Protein AF-A0A9D4NL87-F1 (afdb_monomer)

pLDDT: mean 71.16, std 24.7, range [34.78, 98.31]

Secondary structure (DSSP, 8-state):
----------------------------------------------TTTHHHHHHHHHHHHHHHHHHHHHHHHHHHHHHHHHHHHHHHHHHHHHHHHHHHHHHTT-

Radius of gyration: 39.7 Å; Cα contacts (8 Å, |Δi|>4): 0; chains: 1; bounding box: 63×75×105 Å

Sequence (106 aa):
MADKEVQNSKKPPSKSVLVANKTSSVSEDTPKTVSNKGQCSTSTSSMSKEPELTREVLSILQELNENMKSQNVLRNLNLLNITMTIQRTSSMMTMDSLLMKLIKKV

Foldseek 3Di:
DDDDDDDDDDDDDPDDDDDDDDDDDDDDDDDDDDDDDDDDPPDPDCPPCVVVVVVVVVVVVVVVVVVVVVVVVVVVVVVVVVVVVVVVVVVVVVVVVVVVVVVVVD

Solvent-accessible surface area (backbone atoms only — not comparable to full-atom values): 7196 Å² total; per-residue (Å²): 133,88,80,81,88,82,88,87,87,91,83,86,83,87,78,83,76,86,78,88,84,90,79,92,78,84,90,77,92,75,85,83,84,78,84,92,78,91,74,92,75,90,70,94,78,58,89,82,51,53,70,57,54,52,51,51,52,51,52,51,53,50,50,53,51,54,50,52,52,50,51,51,51,53,50,52,53,51,54,49,53,54,51,51,51,51,53,52,51,53,51,50,54,52,50,53,54,50,50,56,56,52,62,76,74,111

Mean predicted aligned error: 19.99 Å

Structure (mmCIF, N/CA/C/O backbone):
data_AF-A0A9D4NL87-F1
#
_entry.id   AF-A0A9D4NL87-F1
#
loop_
_atom_site.group_PDB
_atom_site.id
_atom_site.type_symbol
_atom_site.label_atom_id
_atom_site.label_alt_id
_atom_site.label_comp_id
_atom_site.label_asym_id
_atom_site.label_entity_id
_atom_site.label_seq_id
_atom_site.pdbx_PDB_ins_code
_atom_site.Cartn_x
_atom_site.Cartn_y
_atom_site.Cartn_z
_atom_site.occupancy
_atom_site.B_iso_or_equiv
_atom_site.auth_seq_id
_atom_site.auth_comp_id
_atom_site.auth_asym_id
_atom_site.auth_atom_id
_atom_site.pdbx_PDB_model_num
ATOM 1 N N . MET A 1 1 ? 31.079 61.873 49.298 1.00 34.78 1 MET A N 1
ATOM 2 C CA . MET A 1 1 ? 32.039 61.779 50.421 1.00 34.78 1 MET A CA 1
ATOM 3 C C . MET A 1 1 ? 31.364 60.904 51.468 1.00 34.78 1 MET A C 1
ATOM 5 O O . MET A 1 1 ? 30.233 61.225 51.795 1.00 34.78 1 MET A O 1
ATOM 9 N N . ALA A 1 2 ? 31.787 59.637 51.581 1.00 36.84 2 ALA A N 1
ATOM 10 C CA . ALA A 1 2 ? 32.581 59.102 52.710 1.00 36.84 2 ALA A CA 1
ATOM 11 C C . ALA A 1 2 ? 31.708 59.046 53.993 1.00 36.84 2 ALA A C 1
ATOM 13 O O . ALA A 1 2 ? 31.072 60.035 54.315 1.00 36.84 2 ALA A O 1
ATOM 14 N N . ASP A 1 3 ? 31.499 57.944 54.714 1.00 40.59 3 ASP A N 1
ATOM 15 C CA . ASP A 1 3 ? 32.433 56.908 55.146 1.00 40.59 3 ASP A CA 1
ATOM 16 C C . ASP A 1 3 ? 31.686 55.698 55.766 1.00 40.59 3 ASP A C 1
ATOM 18 O O . ASP A 1 3 ? 30.618 55.853 56.352 1.00 40.59 3 ASP A O 1
ATOM 22 N N . LYS A 1 4 ? 32.289 54.512 55.586 1.00 45.47 4 LYS A N 1
ATOM 23 C CA . LYS A 1 4 ? 32.624 53.434 56.554 1.00 45.47 4 LYS A CA 1
ATOM 24 C C . LYS A 1 4 ? 31.692 53.120 57.742 1.00 45.47 4 LYS A C 1
ATOM 26 O O . LYS A 1 4 ? 31.332 53.991 58.516 1.00 45.47 4 LYS A O 1
ATOM 31 N N . GLU A 1 5 ? 31.290 51.841 57.850 1.00 38.34 5 GLU A N 1
ATOM 32 C CA . GLU A 1 5 ? 31.703 50.829 58.868 1.00 38.34 5 GLU A CA 1
ATOM 33 C C . GLU A 1 5 ? 31.505 51.271 60.334 1.00 38.34 5 GLU A C 1
ATOM 35 O O . GLU A 1 5 ? 31.923 52.344 60.737 1.00 38.34 5 GLU A O 1
ATOM 40 N N . VAL A 1 6 ? 30.907 50.462 61.214 1.00 40.19 6 VAL A N 1
ATOM 41 C CA . VAL A 1 6 ? 31.672 49.472 61.995 1.00 40.19 6 VAL A CA 1
ATOM 42 C C . VAL A 1 6 ? 30.721 48.540 62.776 1.00 40.19 6 VAL A C 1
ATOM 44 O O . VAL A 1 6 ? 29.926 48.979 63.598 1.00 40.19 6 VAL A O 1
ATOM 47 N N . GLN A 1 7 ? 30.888 47.246 62.484 1.00 42.34 7 GLN A N 1
ATOM 48 C CA . GLN A 1 7 ? 31.054 46.080 63.371 1.00 42.34 7 GLN A CA 1
ATOM 49 C C . GLN A 1 7 ? 30.011 45.609 64.406 1.00 42.34 7 GLN A C 1
ATOM 51 O O . GLN A 1 7 ? 29.384 46.358 65.143 1.00 42.34 7 GLN A O 1
ATOM 56 N N . ASN A 1 8 ? 30.114 44.277 64.562 1.00 36.88 8 ASN A N 1
ATOM 57 C CA . ASN A 1 8 ? 29.959 43.422 65.745 1.00 36.88 8 ASN A CA 1
ATOM 58 C C . ASN A 1 8 ? 28.609 42.695 65.869 1.00 36.88 8 ASN A C 1
ATOM 60 O O . ASN A 1 8 ? 27.556 43.296 65.805 1.00 36.88 8 ASN A O 1
ATOM 64 N N . SER A 1 9 ? 28.537 41.387 66.120 1.00 40.62 9 SER A N 1
ATOM 65 C CA . SER A 1 9 ? 29.567 40.396 66.438 1.00 40.62 9 SER A CA 1
ATOM 66 C C . SER A 1 9 ? 28.895 39.019 66.533 1.00 40.62 9 SER A C 1
ATOM 68 O O . SER A 1 9 ? 27.869 38.923 67.205 1.00 40.62 9 SER A O 1
ATOM 70 N N . LYS A 1 10 ? 29.468 37.968 65.923 1.00 39.16 10 LYS A N 1
ATOM 71 C CA . LYS A 1 10 ? 29.639 36.609 66.503 1.00 39.16 10 LYS A CA 1
ATOM 72 C C . LYS A 1 10 ? 29.984 35.561 65.437 1.00 39.16 10 LYS A C 1
ATOM 74 O O . LYS A 1 10 ? 29.202 35.262 64.543 1.00 39.16 10 LYS A O 1
ATOM 79 N N . LYS A 1 11 ? 31.141 34.928 65.615 1.00 42.38 11 LYS A N 1
ATOM 80 C CA . LYS A 1 11 ? 31.573 33.648 65.027 1.00 42.38 11 LYS A CA 1
ATOM 81 C C . LYS A 1 11 ? 32.397 32.917 66.117 1.00 42.38 11 LYS A C 1
ATOM 83 O O . LYS A 1 11 ? 32.904 33.616 66.993 1.00 42.38 11 LYS A O 1
ATOM 88 N N . PRO A 1 12 ? 32.766 31.627 65.980 1.00 55.41 12 PRO A N 1
ATOM 89 C CA . PRO A 1 12 ? 32.022 30.350 65.918 1.00 55.41 12 PRO A CA 1
ATOM 90 C C . PRO A 1 12 ? 32.410 29.440 67.132 1.00 55.41 12 PRO A C 1
ATOM 92 O O . PRO A 1 12 ? 32.903 29.987 68.116 1.00 55.41 12 PRO A O 1
ATOM 95 N N . PRO A 1 13 ? 32.210 28.093 67.144 1.00 43.38 13 PRO A N 1
ATOM 96 C CA . PRO A 1 13 ? 33.144 27.175 66.460 1.00 43.38 13 PRO A CA 1
ATOM 97 C C . PRO A 1 13 ? 32.498 25.842 65.999 1.00 43.38 13 PRO A C 1
ATOM 99 O O . PRO A 1 13 ? 32.285 24.938 66.804 1.00 43.38 13 PRO A O 1
ATOM 102 N N . SER A 1 14 ? 32.289 25.635 64.696 1.00 43.38 14 SER A N 1
ATOM 103 C CA . SER A 1 14 ? 32.162 24.264 64.171 1.00 43.38 14 SER A CA 1
ATOM 104 C C . SER A 1 14 ? 33.568 23.748 63.897 1.00 43.38 14 SER A C 1
ATOM 106 O O . SER A 1 14 ? 34.213 24.140 62.925 1.00 43.38 14 SER A O 1
ATOM 108 N N . LYS A 1 15 ? 34.075 22.939 64.829 1.00 48.69 15 LYS A N 1
ATOM 109 C CA . LYS A 1 15 ? 35.374 22.276 64.731 1.00 48.69 15 LYS A CA 1
ATOM 110 C C . LYS A 1 15 ? 35.412 21.415 63.468 1.00 48.69 15 LYS A C 1
ATOM 112 O O . LYS A 1 15 ? 34.688 20.434 63.344 1.00 48.69 15 LYS A O 1
ATOM 117 N N . SER A 1 16 ? 36.290 21.817 62.559 1.00 40.22 16 SER A N 1
ATOM 118 C CA . SER A 1 16 ? 36.872 20.988 61.513 1.00 40.22 16 SER A CA 1
ATOM 119 C C . SER A 1 16 ? 37.574 19.791 62.154 1.00 40.22 16 SER A C 1
ATOM 121 O O . SER A 1 16 ? 38.523 19.977 62.917 1.00 40.22 16 SER A O 1
ATOM 123 N N . VAL A 1 17 ? 37.155 18.583 61.789 1.00 41.88 17 VAL A N 1
ATOM 124 C CA . VAL A 1 17 ? 37.986 17.382 61.874 1.00 41.88 17 VAL A CA 1
ATOM 125 C C . VAL A 1 17 ? 38.121 16.842 60.450 1.00 41.88 17 VAL A C 1
ATOM 127 O O . VAL A 1 17 ? 37.203 16.241 59.903 1.00 41.88 17 VAL A O 1
ATOM 130 N N . LEU A 1 18 ? 39.274 17.147 59.846 1.00 44.56 18 LEU A N 1
ATOM 131 C CA . LEU A 1 18 ? 39.918 16.377 58.773 1.00 44.56 18 LEU A CA 1
ATOM 132 C C . LEU A 1 18 ? 40.015 14.901 59.245 1.00 44.56 18 LEU A C 1
ATOM 134 O O . LEU A 1 18 ? 40.242 14.676 60.427 1.00 44.56 18 LEU A O 1
ATOM 138 N N . VAL A 1 19 ? 39.848 13.853 58.435 1.00 36.81 19 VAL A N 1
ATOM 139 C CA . VAL A 1 19 ? 40.801 13.352 57.427 1.00 36.81 19 VAL A CA 1
ATOM 140 C C . VAL A 1 19 ? 40.104 12.267 56.577 1.00 36.81 19 VAL A C 1
ATOM 142 O O . VAL A 1 19 ? 39.269 11.510 57.062 1.00 36.81 19 VAL A O 1
ATOM 145 N N . ALA A 1 20 ? 40.500 12.220 55.304 1.00 43.03 20 ALA A N 1
ATOM 146 C CA . ALA A 1 20 ? 40.147 11.293 54.231 1.00 43.03 20 ALA A CA 1
ATOM 147 C C . ALA A 1 20 ? 40.191 9.783 54.556 1.00 43.03 20 ALA A C 1
ATOM 149 O O . ALA A 1 20 ? 41.022 9.344 55.343 1.00 43.03 20 ALA A O 1
ATOM 150 N N . ASN A 1 21 ? 39.421 8.983 53.800 1.00 37.91 21 ASN A N 1
ATOM 151 C CA . ASN A 1 21 ? 39.988 7.855 53.049 1.00 37.91 21 ASN A CA 1
ATOM 152 C C . ASN A 1 21 ? 39.077 7.352 51.911 1.00 37.91 21 ASN A C 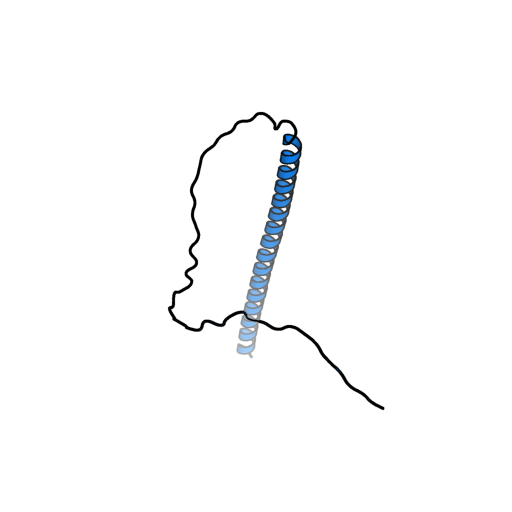1
ATOM 154 O O . ASN A 1 21 ? 37.860 7.270 52.030 1.00 37.91 21 ASN A O 1
ATOM 158 N N . LYS A 1 22 ? 39.739 7.065 50.786 1.00 45.91 22 LYS A N 1
ATOM 159 C CA . LYS A 1 22 ? 39.253 6.518 49.511 1.00 45.91 22 LYS A CA 1
ATOM 160 C C . LYS A 1 22 ? 38.729 5.082 49.657 1.00 45.91 22 LYS A C 1
ATOM 162 O O . LYS A 1 22 ? 39.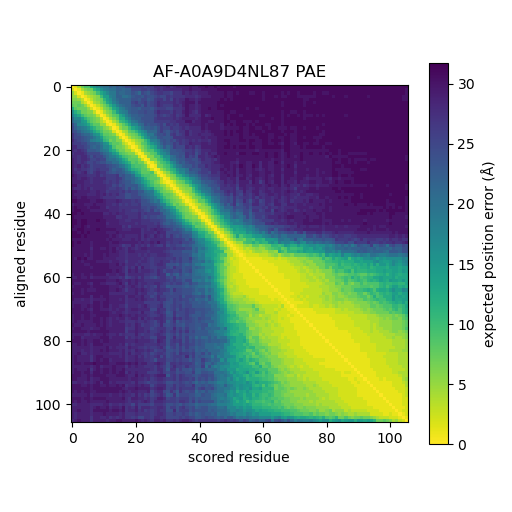382 4.325 50.361 1.00 45.91 22 LYS A O 1
ATOM 167 N N . THR A 1 23 ? 37.713 4.718 48.859 1.00 40.69 23 THR A N 1
ATOM 168 C CA . THR A 1 23 ? 37.597 3.478 48.035 1.00 40.69 23 THR A CA 1
ATOM 169 C C . THR A 1 23 ? 36.230 3.474 47.323 1.00 40.69 23 THR A C 1
ATOM 171 O O . THR A 1 23 ? 35.186 3.419 47.951 1.00 40.69 23 THR A O 1
ATOM 174 N N . SER A 1 24 ? 36.172 3.773 46.022 1.00 47.06 24 SER A N 1
ATOM 175 C CA . SER A 1 24 ? 35.996 2.770 44.955 1.00 47.06 24 SER A CA 1
ATOM 176 C C . SER A 1 24 ? 34.853 1.772 45.195 1.00 47.06 24 SER A C 1
ATOM 178 O O . SER A 1 24 ? 35.047 0.784 45.896 1.00 47.06 24 SER A O 1
ATOM 180 N N . SER A 1 25 ? 33.709 1.959 44.532 1.00 42.41 25 SER A N 1
ATOM 181 C CA . SER A 1 25 ? 32.937 0.845 43.951 1.00 42.41 25 SER A CA 1
ATOM 182 C C . SER A 1 25 ? 31.859 1.356 42.988 1.00 42.41 25 SER A C 1
ATOM 184 O O . SER A 1 25 ? 30.912 2.036 43.364 1.00 42.41 25 SER A O 1
ATOM 186 N N . VAL A 1 26 ? 32.123 1.077 41.711 1.00 39.25 26 VAL A N 1
ATOM 187 C CA . VAL A 1 26 ? 31.209 0.662 40.637 1.00 39.25 26 VAL A CA 1
ATOM 188 C C . VAL A 1 26 ? 29.709 0.778 40.937 1.00 39.25 26 VAL A C 1
ATOM 190 O O . VAL A 1 26 ? 29.164 0.074 41.782 1.00 39.25 26 VAL A O 1
ATOM 193 N N . SER A 1 27 ? 29.036 1.621 40.157 1.00 42.28 27 SER A N 1
ATOM 194 C CA . SER A 1 27 ? 27.586 1.612 39.982 1.00 42.28 27 SER A CA 1
ATOM 195 C C . SER A 1 27 ? 27.211 0.480 39.018 1.00 42.28 27 SER A C 1
ATOM 197 O O . SER A 1 27 ? 27.465 0.593 37.822 1.00 42.28 27 SER A O 1
ATOM 199 N N . GLU A 1 28 ? 26.623 -0.604 39.526 1.00 40.12 28 GLU A N 1
ATOM 200 C CA . GLU A 1 28 ? 25.867 -1.563 38.713 1.00 40.12 28 GLU A CA 1
ATOM 201 C C . GLU A 1 28 ? 24.372 -1.362 38.975 1.00 40.12 28 GLU A C 1
ATOM 203 O O . GLU A 1 28 ? 23.858 -1.660 40.056 1.00 40.12 28 GLU A O 1
ATOM 208 N N . ASP A 1 29 ? 23.680 -0.843 37.962 1.00 50.47 29 ASP A N 1
ATOM 209 C CA . ASP A 1 29 ? 22.232 -0.948 37.821 1.00 50.47 29 ASP A CA 1
ATOM 210 C C . ASP A 1 29 ? 21.848 -2.428 37.713 1.00 50.47 29 ASP A C 1
ATOM 212 O O . ASP A 1 29 ? 22.258 -3.123 36.784 1.00 50.47 29 ASP A O 1
ATOM 216 N N . THR A 1 30 ? 21.017 -2.916 38.634 1.00 46.03 30 THR A N 1
ATOM 217 C CA . THR A 1 30 ? 20.255 -4.156 38.427 1.00 46.03 30 THR A CA 1
ATOM 218 C C . THR A 1 30 ? 18.811 -3.997 38.910 1.00 46.0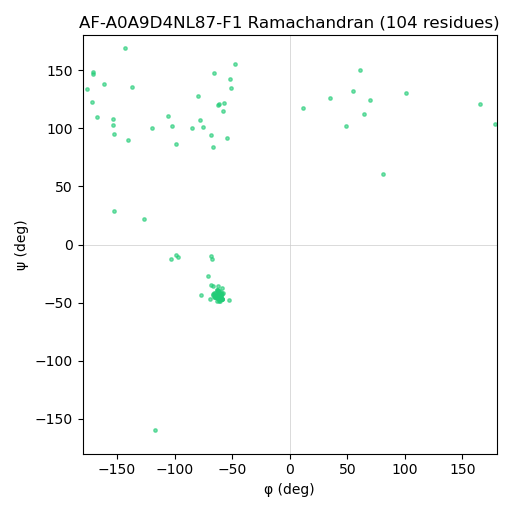3 30 THR A C 1
ATOM 220 O O . THR A 1 30 ? 18.567 -3.450 39.990 1.00 46.03 30 THR A O 1
ATOM 223 N N . PRO A 1 31 ? 17.824 -4.471 38.123 1.00 47.91 31 PRO A N 1
ATOM 224 C CA . PRO A 1 31 ? 16.411 -4.259 38.395 1.00 47.91 31 PRO A CA 1
ATOM 225 C C . PRO A 1 31 ? 15.923 -5.241 39.464 1.00 47.91 31 PRO A C 1
ATOM 227 O O . PRO A 1 31 ? 16.094 -6.455 39.353 1.00 47.91 31 PRO A O 1
ATOM 230 N N . LYS A 1 32 ? 15.280 -4.722 40.515 1.00 53.16 32 LYS A N 1
ATOM 231 C CA . LYS A 1 32 ? 14.656 -5.553 41.550 1.00 53.16 32 LYS A CA 1
ATOM 232 C C . LYS A 1 32 ? 13.351 -6.162 41.044 1.00 53.16 32 LYS A C 1
ATOM 234 O O . LYS A 1 32 ? 12.297 -5.535 41.073 1.00 53.16 32 LYS A O 1
ATOM 239 N N . THR A 1 33 ? 13.435 -7.429 40.666 1.00 52.94 33 THR A N 1
ATOM 240 C CA . THR A 1 33 ? 12.321 -8.378 40.653 1.00 52.94 33 THR A CA 1
ATOM 241 C C . THR A 1 33 ? 11.784 -8.569 42.078 1.00 52.94 33 THR A C 1
ATOM 243 O O . THR A 1 33 ? 12.513 -9.037 42.950 1.00 52.94 33 THR A O 1
ATOM 246 N N . VAL A 1 34 ? 10.507 -8.262 42.320 1.00 52.88 34 VAL A N 1
ATOM 247 C CA . VAL A 1 34 ? 9.729 -8.761 43.475 1.00 52.88 34 VAL A CA 1
ATOM 248 C C . VAL A 1 34 ? 8.323 -9.061 42.946 1.00 52.88 34 VAL A C 1
ATOM 250 O O . VAL A 1 34 ? 7.564 -8.154 42.639 1.00 52.88 34 VAL A O 1
ATOM 253 N N . SER A 1 35 ? 8.079 -10.281 42.476 1.00 44.44 35 SER A N 1
ATOM 254 C CA . SER A 1 35 ? 7.533 -11.417 43.234 1.00 44.44 35 SER A CA 1
ATOM 255 C C . SER A 1 35 ? 6.098 -11.206 43.736 1.00 44.44 35 SER A C 1
ATOM 257 O O . SER A 1 35 ? 5.819 -10.396 44.616 1.00 44.44 35 SER A O 1
ATOM 259 N N . ASN A 1 36 ? 5.216 -12.003 43.130 1.00 53.38 36 ASN A N 1
ATOM 260 C CA . ASN A 1 36 ? 3.787 -12.175 43.365 1.00 53.38 36 ASN A CA 1
ATOM 261 C C . ASN A 1 36 ? 3.416 -12.445 44.835 1.00 53.38 36 ASN A C 1
ATOM 263 O O . ASN A 1 36 ? 3.942 -13.360 45.468 1.00 53.38 36 ASN A O 1
ATOM 267 N N . LYS A 1 37 ? 2.375 -11.755 45.310 1.00 46.03 37 LYS A N 1
ATOM 268 C CA . LYS A 1 37 ? 1.459 -12.203 46.373 1.00 46.03 37 LYS A CA 1
ATOM 269 C C . LYS A 1 37 ? 0.140 -11.466 46.109 1.00 46.03 37 LYS A C 1
ATOM 271 O O . LYS A 1 37 ? 0.080 -10.254 46.225 1.00 46.03 37 LYS A O 1
ATOM 276 N N . GLY A 1 38 ? -0.886 -12.095 45.548 1.00 53.34 38 GLY A N 1
ATOM 277 C CA . GLY A 1 38 ? -1.564 -13.228 46.158 1.00 53.34 38 GLY A CA 1
ATOM 278 C C . GLY A 1 38 ? -2.556 -12.719 47.200 1.00 53.34 38 GLY A C 1
ATOM 279 O O . GLY A 1 38 ? -2.399 -13.025 48.375 1.00 53.34 38 GLY A O 1
ATOM 280 N N . GLN A 1 39 ? -3.544 -11.919 46.787 1.00 43.56 39 GLN A N 1
ATOM 281 C CA . GLN A 1 39 ? -4.745 -11.709 47.591 1.00 43.56 39 GLN A CA 1
ATOM 282 C C . GLN A 1 39 ? -5.930 -11.353 46.691 1.00 43.56 39 GLN A C 1
ATOM 284 O O . GLN A 1 39 ? -6.133 -10.215 46.274 1.00 43.56 39 GLN A O 1
ATOM 289 N N . CYS A 1 40 ? -6.691 -12.394 46.360 1.00 51.56 40 CYS A N 1
ATOM 290 C CA . CYS A 1 40 ? -8.043 -12.288 45.847 1.00 51.56 40 CYS A CA 1
ATOM 291 C C . CYS A 1 40 ? -8.919 -11.758 46.990 1.00 51.56 40 CYS A C 1
ATOM 293 O O . CYS A 1 40 ? -9.357 -12.522 47.846 1.00 51.56 40 CYS A O 1
ATOM 295 N N . SER A 1 41 ? -9.110 -10.443 47.040 1.00 48.28 41 SER A N 1
ATOM 296 C CA . SER A 1 41 ? -10.143 -9.825 47.868 1.00 48.28 41 SER A CA 1
ATOM 297 C C . SER A 1 41 ? -11.329 -9.524 46.964 1.00 48.28 41 SER A C 1
ATOM 299 O O . SER A 1 41 ? -11.443 -8.440 46.394 1.00 48.28 4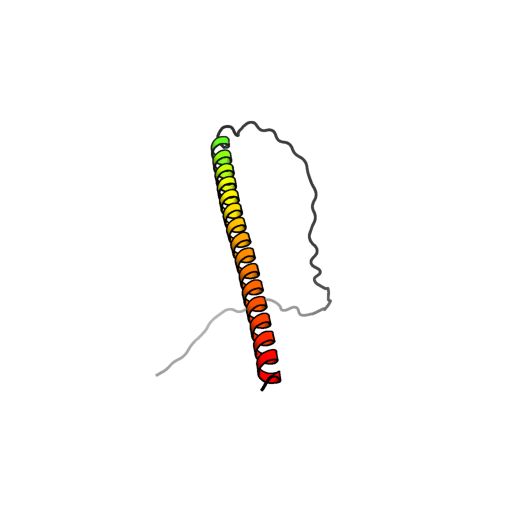1 SER A O 1
ATOM 301 N N . THR A 1 42 ? -12.205 -10.513 46.798 1.00 53.84 42 THR A N 1
ATOM 302 C CA . THR A 1 42 ? -13.563 -10.310 46.289 1.00 53.84 42 THR A CA 1
ATOM 303 C C . THR A 1 42 ? -14.346 -9.507 47.321 1.00 53.84 42 THR A C 1
ATOM 305 O O . THR A 1 42 ? -15.046 -10.066 48.161 1.00 53.84 42 THR A O 1
ATOM 308 N N . SER A 1 43 ? -14.200 -8.187 47.270 1.00 45.56 43 SER A N 1
ATOM 309 C CA . SER A 1 43 ? -15.058 -7.258 47.996 1.00 45.56 43 SER A CA 1
ATOM 310 C C . SER A 1 43 ? -16.049 -6.667 47.006 1.00 45.56 43 SER A C 1
ATOM 312 O O . SER A 1 43 ? -15.726 -5.801 46.194 1.00 45.56 43 SER A O 1
ATOM 314 N N . THR A 1 44 ? -17.267 -7.189 47.063 1.00 50.75 44 THR A N 1
ATOM 315 C CA . THR A 1 44 ? -18.469 -6.692 46.398 1.00 50.75 44 THR A CA 1
ATOM 316 C C . THR A 1 44 ? -18.709 -5.223 46.765 1.00 50.75 44 THR A C 1
ATOM 318 O O . THR A 1 44 ? -19.333 -4.924 47.778 1.00 50.75 44 THR A O 1
ATOM 321 N N . SER A 1 45 ? -18.173 -4.296 45.965 1.00 50.69 45 SER A N 1
ATOM 322 C CA . SER A 1 45 ? -18.412 -2.847 46.097 1.00 50.69 45 SER A CA 1
ATOM 323 C C . SER A 1 45 ? -18.268 -2.100 44.757 1.00 50.69 45 SER A C 1
ATOM 325 O O . SER A 1 45 ? -17.881 -0.932 44.727 1.00 50.69 45 SER A O 1
ATOM 327 N N . SER A 1 46 ? -18.530 -2.757 43.624 1.00 53.81 46 SER A N 1
ATOM 328 C CA . SER A 1 46 ? -18.198 -2.220 42.292 1.00 53.81 46 SER A CA 1
ATOM 329 C C . SER A 1 46 ? -19.360 -2.162 41.295 1.00 53.81 46 SER A C 1
ATOM 331 O O . SER A 1 46 ? -19.112 -2.055 40.099 1.00 53.81 46 SER A O 1
ATOM 333 N N . MET A 1 47 ? -20.623 -2.146 41.739 1.00 49.41 47 MET A N 1
ATOM 334 C CA . MET A 1 47 ? -21.754 -1.950 40.810 1.00 49.41 47 MET A CA 1
ATOM 335 C C . MET A 1 47 ? -21.826 -0.541 40.187 1.00 49.41 47 MET A C 1
ATOM 337 O O . MET A 1 47 ? -22.592 -0.344 39.252 1.00 49.41 47 MET A O 1
ATOM 341 N N . SER A 1 48 ? -21.033 0.436 40.650 1.00 54.97 48 SER A N 1
ATOM 342 C CA . SER A 1 48 ? -21.061 1.806 40.106 1.00 54.97 48 SER A CA 1
ATOM 343 C C . SER A 1 48 ? -19.967 2.125 39.077 1.00 54.97 48 SER A C 1
ATOM 345 O O . SER A 1 48 ? -20.020 3.194 38.481 1.00 54.97 48 SER A O 1
ATOM 347 N N . LYS A 1 49 ? -18.970 1.246 38.874 1.00 58.38 49 LYS A N 1
ATOM 348 C CA . LYS A 1 49 ? -17.826 1.479 37.956 1.00 58.38 49 LYS A CA 1
ATOM 349 C C . LYS A 1 49 ? -17.928 0.719 36.630 1.00 58.38 49 LYS A C 1
ATOM 351 O O . LYS A 1 49 ? -17.197 1.004 35.690 1.00 58.38 49 LYS A O 1
ATOM 356 N N . GLU A 1 50 ? -18.855 -0.229 36.563 1.00 60.34 50 GLU A N 1
ATOM 357 C CA . GLU A 1 50 ? -19.190 -1.042 35.388 1.00 60.34 50 GLU A CA 1
ATOM 358 C C . GLU A 1 50 ? -19.499 -0.219 34.113 1.00 60.34 50 GLU A C 1
ATOM 360 O O . GLU A 1 50 ? -18.887 -0.476 33.071 1.00 60.34 50 GLU A O 1
ATOM 365 N N . PRO A 1 51 ? -20.339 0.840 34.161 1.00 68.50 51 PRO A N 1
ATOM 366 C CA . PRO A 1 51 ? -20.633 1.622 32.957 1.00 68.50 51 PRO A CA 1
ATOM 367 C C . PRO A 1 51 ? -19.448 2.479 32.484 1.00 68.50 51 PRO A C 1
ATOM 369 O O . PRO A 1 51 ? -19.330 2.763 31.293 1.00 68.50 51 PRO A O 1
ATOM 372 N N . GLU A 1 52 ? -18.559 2.884 33.394 1.00 73.75 52 GLU A N 1
ATOM 373 C CA . GLU A 1 52 ? -17.384 3.704 33.078 1.00 73.75 52 GLU A CA 1
ATOM 374 C C . GLU A 1 52 ? -16.274 2.858 32.437 1.00 73.75 52 GLU A C 1
ATOM 376 O O . GLU A 1 52 ? -15.754 3.227 31.385 1.00 73.75 52 GLU A O 1
ATOM 381 N N . LEU A 1 53 ? -16.029 1.659 32.978 1.00 75.81 53 LEU A N 1
ATOM 382 C CA . LEU A 1 53 ? -15.153 0.649 32.373 1.00 75.81 53 LEU A CA 1
ATOM 383 C C . LEU A 1 53 ? -15.634 0.234 30.977 1.00 75.81 53 LEU A C 1
ATOM 385 O O . LEU A 1 53 ? -14.838 0.154 30.044 1.00 75.81 53 LEU A O 1
ATOM 389 N N . THR A 1 54 ? -16.942 0.030 30.800 1.00 85.19 54 THR A N 1
ATOM 390 C CA . THR A 1 54 ? -17.517 -0.303 29.487 1.00 85.19 54 THR A CA 1
ATOM 391 C C . THR A 1 54 ? -17.277 0.811 28.464 1.00 85.19 54 THR A C 1
ATOM 393 O O . THR A 1 54 ? -16.954 0.541 27.306 1.00 85.19 54 THR A O 1
ATOM 396 N N . ARG A 1 55 ? -17.389 2.077 28.881 1.00 89.81 55 ARG A N 1
ATOM 397 C CA . ARG A 1 55 ? -17.142 3.235 28.012 1.00 89.81 55 ARG A CA 1
ATOM 398 C C . ARG A 1 55 ? -15.676 3.345 27.600 1.00 89.81 55 ARG A C 1
ATOM 400 O O . ARG A 1 55 ? -15.397 3.619 26.435 1.00 89.81 55 ARG A O 1
ATOM 407 N N . GLU A 1 56 ? -14.760 3.123 28.534 1.00 89.19 56 GLU A N 1
ATOM 408 C CA . GLU A 1 56 ? -13.319 3.152 28.277 1.00 89.19 56 GLU A CA 1
ATOM 409 C C . GLU A 1 56 ? -12.907 2.042 27.300 1.00 89.19 56 GLU A C 1
ATOM 411 O O . GLU A 1 56 ? -12.24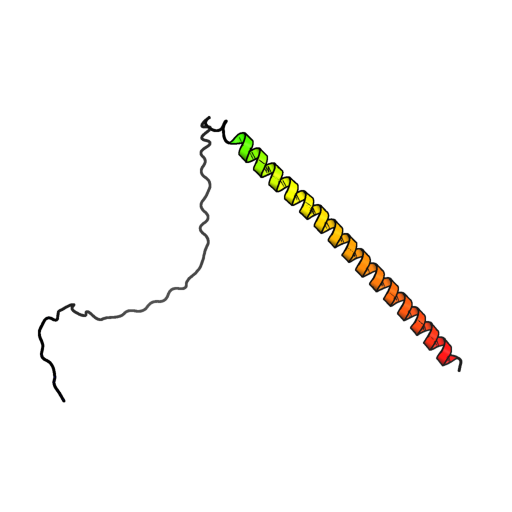1 2.311 26.300 1.00 89.19 56 GLU A O 1
ATOM 416 N N . VAL A 1 57 ? -13.403 0.818 27.503 1.00 90.38 57 VAL A N 1
ATOM 417 C CA . VAL A 1 57 ? -13.165 -0.309 26.588 1.00 90.38 57 VAL A CA 1
ATOM 418 C C . VAL A 1 57 ? -13.695 -0.012 25.183 1.00 90.38 57 VAL A C 1
ATOM 420 O O . VAL A 1 57 ? -12.998 -0.264 24.201 1.00 90.38 57 VAL A O 1
ATOM 423 N N . LEU A 1 58 ? -14.895 0.565 25.059 1.00 92.94 58 LEU A N 1
ATOM 424 C CA . LEU A 1 58 ? -15.446 0.962 23.759 1.00 92.94 58 LEU A CA 1
ATOM 425 C C . LEU A 1 58 ? -14.588 2.026 23.063 1.00 92.94 58 LEU A C 1
ATOM 427 O O . LEU A 1 58 ? -14.376 1.930 21.855 1.00 92.94 58 LEU A O 1
ATOM 431 N N . SER A 1 59 ? -14.071 3.004 23.811 1.00 93.56 59 SER A N 1
ATOM 432 C CA . SER A 1 59 ? -13.176 4.033 23.274 1.00 93.56 59 SER A CA 1
ATOM 433 C C . SER A 1 59 ? -11.884 3.422 22.731 1.00 93.56 59 SER A C 1
ATOM 435 O O . SER A 1 59 ? -11.489 3.721 21.605 1.00 93.56 59 SER A O 1
ATOM 437 N N . ILE A 1 60 ? -11.262 2.510 23.486 1.00 94.88 60 ILE A N 1
ATOM 438 C CA . ILE A 1 60 ? -10.042 1.807 23.064 1.00 94.88 60 ILE A CA 1
ATOM 439 C C . ILE A 1 60 ? -10.311 0.965 21.811 1.00 94.88 60 ILE A C 1
ATOM 441 O O . ILE A 1 60 ? -9.523 0.982 20.868 1.00 94.88 60 ILE A O 1
ATOM 445 N N . LEU A 1 61 ? -11.438 0.249 21.757 1.00 93.50 61 LEU A N 1
ATOM 446 C CA . LEU A 1 61 ? -11.802 -0.553 20.585 1.00 93.50 61 LEU A CA 1
ATOM 447 C C . LEU A 1 61 ? -12.028 0.307 19.336 1.00 93.50 61 LEU A C 1
ATOM 449 O O . LEU A 1 61 ? -11.619 -0.088 18.243 1.00 93.50 61 LEU A O 1
ATOM 453 N N . GLN A 1 62 ? -12.647 1.480 19.482 1.00 94.69 62 GLN A N 1
ATOM 454 C CA . GLN A 1 62 ? -12.812 2.428 18.380 1.00 94.69 62 GLN A CA 1
ATOM 455 C C . GLN A 1 62 ? -11.464 2.966 17.895 1.00 94.69 62 GLN A C 1
ATOM 457 O O . GLN A 1 62 ? -11.211 2.962 16.692 1.00 94.69 62 GLN A O 1
ATOM 462 N N . GLU A 1 63 ? -10.577 3.358 18.809 1.00 95.00 63 GLU A N 1
ATOM 463 C CA . GLU A 1 63 ? -9.234 3.832 18.468 1.00 95.00 63 GLU A CA 1
ATOM 464 C C . GLU A 1 63 ? -8.417 2.754 17.741 1.00 95.00 63 GLU A C 1
ATOM 466 O O . GLU A 1 63 ? -7.843 3.013 16.681 1.00 95.00 63 GLU A O 1
ATOM 471 N N . LEU A 1 64 ? -8.426 1.516 18.247 1.00 91.94 64 LEU A N 1
ATOM 472 C CA . LEU A 1 64 ? -7.766 0.381 17.598 1.00 91.94 64 LEU A CA 1
ATOM 473 C C . LEU A 1 64 ? -8.328 0.126 16.197 1.00 91.94 64 LEU A C 1
ATOM 475 O O . LEU A 1 64 ? -7.566 -0.129 15.265 1.00 91.94 64 LEU A O 1
ATOM 479 N N . ASN A 1 65 ? -9.646 0.222 16.025 1.00 94.50 65 ASN A N 1
ATOM 480 C CA . ASN A 1 65 ? -10.294 0.053 14.731 1.00 94.50 65 ASN A CA 1
ATOM 481 C C . ASN A 1 65 ? -9.872 1.130 13.720 1.00 94.50 65 ASN A C 1
ATOM 483 O O . ASN A 1 65 ? -9.518 0.801 12.586 1.00 94.50 65 ASN A O 1
ATOM 487 N N . GLU A 1 66 ? -9.856 2.404 14.116 1.00 94.25 66 GLU A N 1
ATOM 488 C CA . GLU A 1 66 ? -9.405 3.492 13.239 1.00 94.25 66 GLU A CA 1
ATOM 489 C C . GLU A 1 66 ? -7.905 3.405 12.929 1.00 94.25 66 GLU A C 1
ATOM 491 O O . GLU A 1 66 ? -7.488 3.637 11.788 1.00 94.25 66 GLU A O 1
ATOM 496 N N . ASN A 1 67 ? -7.086 2.977 13.891 1.00 92.94 67 ASN A N 1
ATOM 497 C CA . ASN A 1 67 ? -5.666 2.731 13.665 1.00 92.94 67 ASN A CA 1
ATOM 498 C C . ASN A 1 67 ? -5.443 1.577 12.670 1.00 92.94 67 ASN A C 1
ATOM 500 O O . ASN A 1 67 ? -4.672 1.717 11.721 1.00 92.94 67 ASN A O 1
ATOM 504 N N . MET A 1 68 ? -6.169 0.462 12.808 1.00 92.94 68 MET A N 1
ATOM 505 C CA . MET A 1 68 ? -6.100 -0.655 11.856 1.00 92.94 68 MET A CA 1
ATOM 506 C C . MET A 1 68 ? -6.504 -0.233 10.439 1.00 92.94 68 MET A C 1
ATOM 508 O O . MET A 1 68 ? -5.818 -0.580 9.474 1.00 92.94 68 MET A O 1
ATOM 512 N N . LYS A 1 69 ? -7.579 0.553 10.293 1.00 93.62 69 LYS A N 1
ATOM 513 C CA . LYS A 1 69 ? -7.976 1.121 8.994 1.00 93.62 69 LYS A CA 1
ATOM 514 C C . LYS A 1 69 ? -6.865 1.990 8.411 1.00 93.62 69 LYS A C 1
ATOM 516 O O . LYS A 1 69 ? -6.504 1.814 7.248 1.00 93.62 69 LYS A O 1
ATOM 521 N N . SER A 1 70 ? -6.289 2.873 9.224 1.00 93.19 70 SER A N 1
ATOM 522 C CA . SER A 1 70 ? -5.201 3.769 8.820 1.00 93.19 70 SER A CA 1
ATOM 523 C C . SER A 1 70 ? -3.963 2.995 8.363 1.00 93.19 70 SER A C 1
ATOM 525 O O . SER A 1 70 ? -3.401 3.291 7.307 1.00 93.19 70 SER A O 1
ATOM 527 N N . GLN A 1 71 ? -3.576 1.940 9.087 1.00 94.25 71 GLN A N 1
ATOM 528 C CA . GLN A 1 71 ? -2.475 1.066 8.680 1.00 94.25 71 GLN A CA 1
ATOM 529 C C . GLN A 1 71 ? -2.757 0.339 7.366 1.00 94.25 71 GLN A C 1
ATOM 531 O O . GLN A 1 71 ? -1.860 0.215 6.530 1.00 94.25 71 GLN A O 1
ATOM 536 N N . ASN A 1 72 ? -3.993 -0.113 7.148 1.00 93.69 72 ASN A N 1
ATOM 537 C CA . ASN A 1 72 ? -4.366 -0.771 5.900 1.00 93.69 72 ASN A CA 1
ATOM 538 C C . ASN A 1 72 ? -4.288 0.194 4.703 1.00 93.69 72 ASN A C 1
ATOM 540 O O . ASN A 1 72 ? -3.753 -0.158 3.652 1.00 93.69 72 ASN A O 1
ATOM 544 N N . VAL A 1 73 ? -4.744 1.440 4.875 1.00 94.12 73 VAL A N 1
ATOM 545 C CA . VAL A 1 73 ? -4.602 2.493 3.856 1.00 94.12 73 VAL A CA 1
ATOM 546 C C . VAL A 1 73 ? -3.127 2.756 3.548 1.00 94.12 73 VAL A C 1
ATOM 548 O O . VAL A 1 73 ? -2.737 2.741 2.380 1.00 94.12 73 VAL A O 1
ATOM 551 N N . LEU A 1 74 ? -2.286 2.926 4.573 1.00 96.06 74 LEU A N 1
ATOM 552 C CA . LEU A 1 74 ? -0.850 3.156 4.396 1.00 96.06 74 LEU A CA 1
ATOM 553 C C . LEU A 1 74 ? -0.166 1.988 3.671 1.00 96.06 74 LEU A C 1
ATOM 555 O O . LEU A 1 74 ? 0.634 2.201 2.758 1.00 96.06 74 LEU A O 1
ATOM 559 N N . ARG A 1 75 ? -0.512 0.747 4.030 1.00 95.75 75 ARG A N 1
ATOM 560 C CA . ARG A 1 75 ? -0.018 -0.457 3.353 1.00 95.75 75 ARG A CA 1
ATOM 561 C C . ARG A 1 75 ? -0.386 -0.452 1.869 1.00 95.75 75 ARG A C 1
ATOM 563 O O . ARG A 1 75 ? 0.483 -0.700 1.036 1.00 95.75 75 ARG A O 1
ATOM 570 N N . ASN A 1 76 ? -1.637 -0.142 1.536 1.00 96.44 76 ASN A N 1
ATOM 571 C CA . ASN A 1 76 ? -2.106 -0.103 0.150 1.00 96.44 76 ASN A CA 1
ATOM 572 C C . ASN A 1 76 ? -1.407 0.991 -0.666 1.00 96.44 76 ASN A C 1
ATOM 574 O O . ASN A 1 76 ? -0.986 0.734 -1.793 1.00 96.44 76 ASN A O 1
ATOM 578 N N . LEU A 1 77 ? -1.214 2.180 -0.089 1.00 97.69 77 LEU A N 1
ATOM 579 C CA . LEU A 1 77 ? -0.473 3.265 -0.737 1.00 97.69 77 LEU A CA 1
ATOM 580 C C . LEU A 1 77 ? 0.990 2.886 -0.996 1.00 97.69 77 LEU A C 1
ATOM 582 O O . LEU A 1 77 ? 1.503 3.136 -2.086 1.00 97.69 77 LEU A O 1
ATOM 586 N N . ASN A 1 78 ? 1.647 2.224 -0.042 1.00 98.06 78 ASN A N 1
ATOM 587 C CA . ASN A 1 78 ? 3.019 1.749 -0.222 1.00 98.06 78 ASN A CA 1
ATOM 588 C C . ASN A 1 78 ? 3.127 0.700 -1.337 1.00 98.06 78 ASN A C 1
ATOM 590 O O . ASN A 1 78 ? 4.021 0.794 -2.179 1.00 98.06 78 ASN A O 1
ATOM 594 N N . LEU A 1 79 ? 2.203 -0.265 -1.390 1.00 98.25 79 LEU A N 1
ATOM 595 C CA . LEU A 1 79 ? 2.159 -1.262 -2.465 1.00 98.25 79 LEU A CA 1
ATOM 596 C C . LEU A 1 79 ? 1.936 -0.615 -3.836 1.00 98.25 79 LEU A C 1
ATOM 598 O O . LEU A 1 79 ? 2.607 -0.978 -4.807 1.00 98.25 79 LEU A O 1
ATOM 602 N N . LEU A 1 80 ? 1.039 0.372 -3.913 1.00 97.81 80 LEU A N 1
ATOM 603 C CA . LEU A 1 80 ? 0.804 1.136 -5.134 1.00 97.81 80 LEU A CA 1
ATOM 604 C C . LEU A 1 80 ? 2.071 1.883 -5.571 1.00 97.81 80 LEU A C 1
ATOM 606 O O . LEU A 1 80 ? 2.464 1.791 -6.732 1.00 97.81 80 LEU A O 1
ATOM 610 N N . ASN A 1 81 ? 2.751 2.563 -4.647 1.00 98.00 81 ASN A N 1
ATOM 611 C CA . ASN A 1 81 ? 3.974 3.308 -4.942 1.00 98.00 81 ASN A CA 1
ATOM 612 C C . ASN A 1 81 ? 5.104 2.401 -5.464 1.00 98.00 81 ASN A C 1
ATOM 614 O O . ASN A 1 81 ? 5.770 2.728 -6.449 1.00 98.00 81 ASN A O 1
ATOM 618 N N . ILE A 1 82 ? 5.285 1.22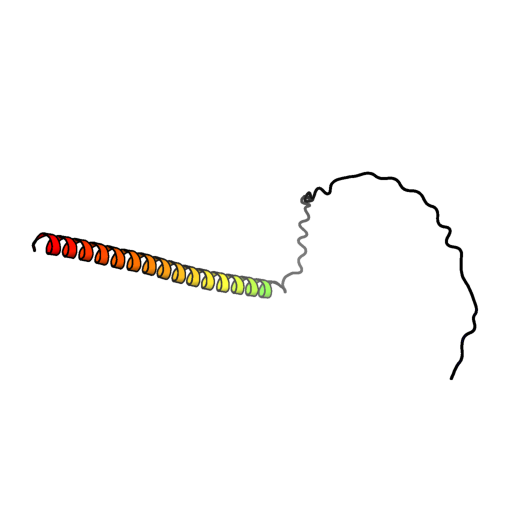7 -4.850 1.00 98.31 82 ILE A N 1
ATOM 619 C CA . ILE A 1 82 ? 6.251 0.218 -5.310 1.00 98.31 82 ILE A CA 1
ATOM 620 C C . ILE A 1 82 ? 5.898 -0.246 -6.727 1.00 98.31 82 ILE A C 1
ATOM 622 O O . ILE A 1 82 ? 6.757 -0.246 -7.609 1.00 98.31 82 ILE A O 1
ATOM 626 N N . THR A 1 83 ? 4.629 -0.582 -6.970 1.00 98.19 83 THR A N 1
ATOM 627 C CA . THR A 1 83 ? 4.154 -1.058 -8.279 1.00 98.19 83 THR A CA 1
ATOM 628 C C . THR A 1 83 ? 4.405 -0.022 -9.375 1.00 98.19 83 THR A C 1
ATOM 630 O O . THR A 1 83 ? 4.977 -0.344 -10.418 1.00 98.19 83 THR A O 1
ATOM 633 N N . MET A 1 84 ? 4.059 1.240 -9.111 1.00 97.69 84 MET A N 1
ATOM 634 C CA . MET A 1 84 ? 4.278 2.354 -10.037 1.00 97.69 84 MET A CA 1
ATOM 635 C C . MET A 1 84 ? 5.767 2.577 -10.325 1.00 97.69 84 MET A C 1
ATOM 637 O O . MET A 1 84 ? 6.153 2.826 -11.468 1.00 97.69 84 MET A O 1
ATOM 641 N N . THR A 1 85 ? 6.623 2.447 -9.308 1.00 98.06 85 THR A N 1
ATOM 642 C CA . THR A 1 85 ? 8.080 2.585 -9.456 1.00 98.06 85 THR A CA 1
ATOM 643 C C . THR A 1 85 ? 8.659 1.487 -10.350 1.00 98.06 85 THR A C 1
ATOM 645 O O . THR A 1 85 ? 9.456 1.773 -11.251 1.00 98.06 85 THR A O 1
ATOM 648 N N . ILE A 1 86 ? 8.218 0.239 -10.162 1.00 97.75 86 ILE A N 1
ATOM 649 C CA . ILE A 1 86 ? 8.638 -0.904 -10.984 1.00 97.75 86 ILE A CA 1
ATOM 650 C C . ILE A 1 86 ? 8.199 -0.707 -12.438 1.00 97.75 86 ILE A C 1
ATOM 652 O O . ILE A 1 86 ? 9.023 -0.829 -13.345 1.00 97.75 86 ILE A O 1
ATOM 656 N N . GLN A 1 87 ? 6.934 -0.347 -12.677 1.00 97.31 87 GLN A N 1
ATOM 657 C CA . GLN A 1 87 ? 6.417 -0.112 -14.031 1.00 97.31 87 GLN A CA 1
ATOM 658 C C . GLN A 1 87 ? 7.170 1.008 -14.752 1.00 97.31 87 GLN A C 1
ATOM 660 O O . GLN A 1 87 ? 7.545 0.853 -15.918 1.00 97.31 87 GLN A O 1
ATOM 665 N N . ARG A 1 88 ? 7.439 2.122 -14.060 1.00 97.62 88 ARG A N 1
ATOM 666 C CA . ARG A 1 88 ? 8.206 3.242 -14.618 1.00 97.62 88 ARG A CA 1
ATOM 667 C C . ARG A 1 88 ? 9.613 2.809 -15.015 1.00 97.62 88 ARG A C 1
ATOM 669 O O . ARG A 1 88 ? 10.052 3.096 -16.125 1.00 97.62 88 ARG A O 1
ATOM 676 N N . THR A 1 89 ? 10.289 2.083 -14.130 1.00 97.62 89 THR A N 1
ATOM 677 C CA . THR A 1 89 ? 11.650 1.584 -14.361 1.00 97.62 89 THR A CA 1
ATOM 678 C C . THR A 1 89 ? 11.695 0.605 -15.532 1.00 97.62 89 THR A C 1
ATOM 680 O O . THR A 1 89 ? 12.536 0.739 -16.415 1.00 97.62 89 THR A O 1
ATOM 683 N N . SER A 1 90 ? 10.750 -0.336 -15.594 1.00 96.75 90 SER A N 1
ATOM 684 C CA . SER A 1 90 ? 10.639 -1.298 -16.696 1.00 96.75 90 SER A CA 1
ATOM 685 C C . SER A 1 90 ? 10.397 -0.607 -18.043 1.00 96.75 90 SER A C 1
ATOM 687 O O . SER A 1 90 ? 11.029 -0.948 -19.047 1.00 96.75 90 SER A O 1
ATOM 689 N N . SER A 1 91 ? 9.542 0.419 -18.055 1.00 97.00 91 SER A N 1
ATOM 690 C CA . SER A 1 91 ? 9.275 1.221 -19.253 1.00 97.00 91 SER A CA 1
ATOM 691 C C . SER A 1 91 ? 10.529 1.962 -19.716 1.00 97.00 91 SER A C 1
ATOM 693 O O . SER A 1 91 ? 10.859 1.933 -2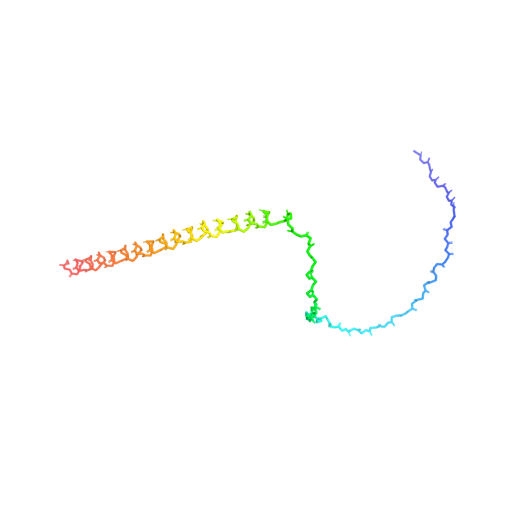0.899 1.00 97.00 91 SER A O 1
ATOM 695 N N . MET A 1 92 ? 11.270 2.564 -18.782 1.00 96.81 92 MET A 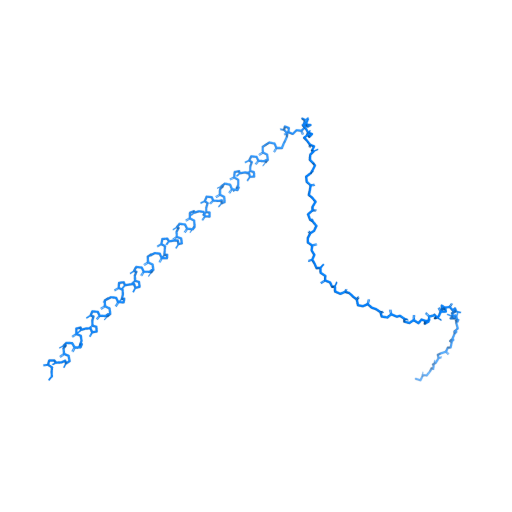N 1
ATOM 696 C CA . MET A 1 92 ? 12.530 3.254 -19.066 1.00 96.81 92 MET A CA 1
ATOM 697 C C . MET A 1 92 ? 13.583 2.301 -19.647 1.00 96.81 92 MET A C 1
ATOM 699 O O . MET A 1 92 ? 14.102 2.567 -20.724 1.00 96.81 92 MET A O 1
ATOM 703 N N . MET A 1 93 ? 13.800 1.135 -19.028 1.00 96.19 93 MET A N 1
ATOM 704 C CA . MET A 1 93 ? 14.722 0.110 -19.545 1.00 96.19 93 MET A CA 1
ATOM 705 C C . MET A 1 93 ? 14.343 -0.367 -20.954 1.00 96.19 93 MET A C 1
ATOM 707 O O . MET A 1 93 ? 15.210 -0.625 -21.791 1.00 96.19 93 MET A O 1
ATOM 711 N N . THR A 1 94 ? 13.042 -0.481 -21.232 1.00 96.88 94 THR A N 1
ATOM 712 C CA . THR A 1 94 ? 12.546 -0.855 -22.562 1.00 96.88 94 THR A CA 1
ATOM 713 C C . THR A 1 94 ? 12.870 0.229 -23.588 1.00 96.88 94 THR A C 1
ATOM 715 O O . THR A 1 94 ? 13.368 -0.085 -24.671 1.00 96.88 94 THR A O 1
ATOM 718 N N . MET A 1 95 ? 12.639 1.500 -23.249 1.00 96.50 95 MET A N 1
ATOM 719 C CA . MET A 1 95 ? 12.985 2.629 -24.114 1.00 96.50 95 MET A CA 1
ATOM 720 C C . MET A 1 95 ? 14.494 2.717 -24.363 1.00 96.50 95 MET A C 1
ATOM 722 O O . MET A 1 95 ? 14.899 2.832 -25.519 1.00 96.50 95 MET A O 1
ATOM 726 N N . ASP A 1 96 ? 15.323 2.569 -23.328 1.00 96.69 96 ASP A N 1
ATOM 727 C CA . ASP A 1 96 ? 16.786 2.565 -23.455 1.00 96.69 96 ASP A CA 1
ATOM 728 C C . ASP A 1 96 ? 17.261 1.441 -24.387 1.00 96.69 96 ASP A C 1
ATOM 730 O O . ASP A 1 96 ? 18.095 1.650 -25.271 1.00 96.69 96 ASP A O 1
ATOM 734 N N . SER A 1 97 ? 16.676 0.244 -24.260 1.00 96.81 97 SER A N 1
ATOM 735 C CA . SER A 1 97 ? 16.969 -0.887 -25.147 1.00 96.81 97 SER A CA 1
ATOM 736 C C . SER A 1 97 ? 16.631 -0.580 -26.610 1.00 96.81 97 SER A C 1
ATOM 738 O O . SER A 1 97 ? 17.410 -0.906 -27.512 1.00 96.81 97 SER A O 1
ATOM 740 N N . LEU A 1 98 ? 15.483 0.055 -26.866 1.00 97.12 98 LEU A N 1
ATOM 741 C CA . LEU A 1 98 ? 15.073 0.457 -28.213 1.00 97.12 98 LEU A CA 1
ATOM 742 C C . LEU A 1 98 ? 15.995 1.535 -28.787 1.00 97.12 98 LEU A C 1
ATOM 744 O O . LEU A 1 98 ? 16.424 1.408 -29.935 1.00 97.12 98 LEU A O 1
ATOM 748 N N . LEU A 1 99 ? 16.355 2.542 -27.990 1.00 96.88 99 LEU A N 1
ATOM 749 C CA . LEU A 1 99 ? 17.277 3.600 -28.394 1.00 96.88 99 LEU A CA 1
ATOM 750 C C . LEU A 1 99 ? 18.639 3.022 -28.798 1.00 96.88 99 LEU A C 1
ATOM 752 O O . LEU A 1 99 ? 19.145 3.320 -29.879 1.00 96.88 99 LEU A O 1
ATOM 756 N N . MET A 1 100 ? 19.189 2.111 -27.993 1.00 96.56 100 MET A N 1
ATOM 757 C CA . MET A 1 100 ? 20.454 1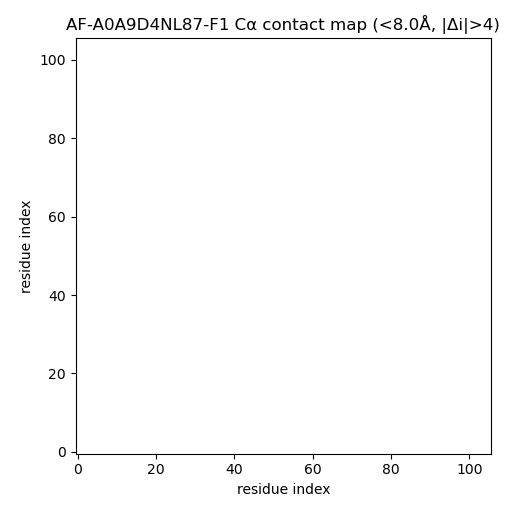.439 -28.303 1.00 96.56 100 MET A CA 1
ATOM 758 C C . MET A 1 100 ? 20.385 0.608 -29.591 1.00 96.56 100 MET A C 1
ATOM 760 O O . MET A 1 100 ? 21.362 0.543 -30.337 1.00 96.56 100 MET A O 1
ATOM 764 N N . LYS A 1 101 ? 19.242 -0.027 -29.881 1.00 97.06 101 LYS A N 1
ATOM 765 C CA . LYS A 1 101 ? 19.033 -0.754 -31.145 1.00 97.06 101 LYS A CA 1
ATOM 766 C C . LYS A 1 101 ? 18.954 0.181 -32.351 1.00 97.06 101 LYS A C 1
ATOM 768 O O . LYS A 1 101 ? 19.406 -0.214 -33.420 1.00 97.06 101 LYS A O 1
ATOM 773 N N . LEU A 1 102 ? 18.379 1.374 -32.197 1.00 96.31 102 LEU A N 1
ATOM 774 C CA . LEU A 1 102 ? 18.306 2.377 -33.262 1.00 96.31 102 LEU A CA 1
ATOM 775 C C . LEU A 1 102 ? 19.685 2.953 -33.578 1.00 96.31 102 LEU A C 1
ATOM 777 O O . LEU A 1 102 ? 20.067 2.971 -34.741 1.00 96.31 102 LEU A O 1
ATOM 781 N N . ILE A 1 103 ? 20.454 3.333 -32.553 1.00 96.56 103 ILE A N 1
ATOM 782 C CA . ILE A 1 103 ? 21.814 3.867 -32.723 1.00 96.56 103 ILE A CA 1
ATOM 783 C C . ILE A 1 103 ? 22.708 2.866 -33.462 1.00 96.56 103 ILE A C 1
ATOM 785 O O . ILE A 1 103 ? 23.440 3.252 -34.357 1.00 96.56 103 ILE A O 1
ATOM 789 N N . LYS A 1 104 ? 22.613 1.567 -33.147 1.00 94.75 104 LYS A N 1
ATOM 790 C CA . LYS A 1 104 ? 23.402 0.517 -33.820 1.00 94.75 104 LYS A CA 1
ATOM 791 C C . LYS A 1 104 ? 23.043 0.282 -35.294 1.00 94.75 104 LYS A C 1
ATOM 793 O O . LYS A 1 104 ? 23.745 -0.479 -35.953 1.00 94.75 104 LYS A O 1
ATOM 798 N N . LYS A 1 105 ? 21.923 0.823 -35.781 1.00 89.50 105 LYS A N 1
ATOM 799 C CA . LYS A 1 105 ? 21.465 0.667 -37.172 1.00 89.50 105 LYS A CA 1
ATOM 800 C C . LYS A 1 105 ? 21.841 1.848 -38.076 1.00 89.50 105 LYS A C 1
ATOM 802 O O . LYS A 1 105 ? 21.630 1.729 -39.280 1.00 89.50 105 LYS A O 1
ATOM 807 N N . VAL A 1 106 ? 22.323 2.952 -37.504 1.00 78.88 106 VAL A N 1
ATOM 808 C CA . VAL A 1 106 ? 22.822 4.144 -38.211 1.00 78.88 106 VAL A CA 1
ATOM 809 C C . VAL A 1 106 ? 24.333 4.034 -38.346 1.00 78.88 106 VAL A C 1
ATOM 811 O O . VAL A 1 106 ? 24.834 4.367 -39.438 1.00 78.88 106 VAL A O 1
#

Organism: Dreissena polymorpha (NCBI:txid45954)